Protein AF-A0A830E5M3-F1 (afdb_monomer_lite)

Foldseek 3Di:
DEPDDQDQAAQADPDQQVVDPPDDADRPDDFCRVLLNVVSRVCLSVVLCVVLNVDAPQYPLLVVLCVVLVQRNVKHWTQRQVVFWIDIDFGAQDPCCVVVVSDPPPDDPVSRVSSRVSRVSSSVSSRVSCNPPPDDDHRPPDDPPDDDDD

Structure (mmCIF, N/CA/C/O backbone):
data_AF-A0A830E5M3-F1
#
_entry.id   AF-A0A830E5M3-F1
#
loop_
_atom_site.group_PDB
_atom_site.id
_atom_site.type_symbol
_atom_site.label_atom_id
_atom_site.label_alt_id
_atom_site.label_comp_id
_atom_site.label_asym_id
_atom_site.label_entity_id
_atom_site.label_seq_id
_atom_site.pdbx_PDB_ins_code
_atom_site.Cartn_x
_atom_site.Cartn_y
_atom_site.Cartn_z
_atom_site.occupancy
_atom_site.B_iso_or_equiv
_atom_site.auth_seq_id
_atom_site.auth_comp_id
_atom_site.auth_asym_id
_atom_site.auth_atom_id
_atom_site.pdbx_PDB_model_num
ATOM 1 N N . MET A 1 1 ? 2.229 -11.078 13.453 1.00 87.94 1 MET A N 1
ATOM 2 C CA . MET A 1 1 ? 1.648 -11.919 12.400 1.00 87.94 1 MET A CA 1
ATOM 3 C C . MET A 1 1 ? 0.150 -11.739 12.360 1.00 87.94 1 MET A C 1
ATOM 5 O O . MET A 1 1 ? -0.527 -12.051 13.337 1.00 87.94 1 MET A O 1
ATOM 9 N N . LEU A 1 2 ? -0.308 -11.219 11.235 1.00 96.25 2 LEU A N 1
ATOM 10 C CA . LEU A 1 2 ? -1.684 -11.118 10.792 1.00 96.25 2 LEU A CA 1
ATOM 11 C C . LEU A 1 2 ? -1.991 -12.363 9.939 1.00 96.25 2 LEU A C 1
ATOM 13 O O . LEU A 1 2 ? -1.296 -12.606 8.957 1.00 96.25 2 LEU A O 1
ATOM 17 N N . ASP A 1 3 ? -2.969 -13.179 10.339 1.00 96.12 3 ASP A N 1
ATOM 18 C CA . ASP A 1 3 ? -3.305 -14.452 9.672 1.00 96.12 3 ASP A CA 1
ATOM 19 C C . ASP A 1 3 ? -4.539 -14.278 8.776 1.00 96.12 3 ASP A C 1
ATOM 21 O O . ASP A 1 3 ? -5.669 -14.597 9.147 1.00 96.12 3 ASP A O 1
ATOM 25 N N . VAL A 1 4 ? -4.321 -13.685 7.603 1.00 97.06 4 VAL A N 1
ATOM 26 C CA . VAL A 1 4 ? -5.370 -13.334 6.636 1.00 97.06 4 VAL A CA 1
ATOM 27 C C . VAL A 1 4 ? -4.961 -13.791 5.234 1.00 97.06 4 VAL A C 1
ATOM 29 O O . VAL A 1 4 ? -3.765 -13.899 4.955 1.00 97.06 4 VAL A O 1
ATOM 32 N N . PRO A 1 5 ? -5.916 -14.087 4.332 1.00 96.94 5 PRO A N 1
ATOM 33 C CA . PRO A 1 5 ? -5.573 -14.380 2.947 1.00 96.94 5 PRO A CA 1
ATOM 34 C C . PRO A 1 5 ? -4.902 -13.170 2.289 1.00 96.94 5 PRO A C 1
ATOM 36 O O . PRO A 1 5 ? -5.257 -12.027 2.579 1.00 96.94 5 PRO A O 1
ATOM 39 N N . VAL A 1 6 ? -3.979 -13.441 1.366 1.00 98.12 6 VAL A N 1
ATOM 40 C CA . VAL A 1 6 ? -3.373 -12.408 0.519 1.00 98.12 6 VAL A CA 1
ATOM 41 C C . VAL A 1 6 ? -4.483 -11.724 -0.297 1.00 98.12 6 VAL A C 1
ATOM 43 O O . VAL A 1 6 ? -5.219 -12.428 -0.998 1.00 98.12 6 VAL A O 1
ATOM 46 N N . PRO A 1 7 ? -4.652 -10.394 -0.191 1.00 97.75 7 PRO A N 1
ATOM 47 C CA . PRO A 1 7 ? -5.630 -9.652 -0.979 1.00 97.75 7 PRO A CA 1
ATOM 48 C C . PRO A 1 7 ? -5.152 -9.476 -2.426 1.00 97.75 7 PRO A C 1
ATOM 50 O O . PRO A 1 7 ? -3.962 -9.603 -2.711 1.00 97.75 7 PRO A O 1
ATOM 53 N N . ASP A 1 8 ? -6.070 -9.133 -3.329 1.00 97.94 8 ASP A N 1
ATOM 54 C CA . ASP A 1 8 ? -5.709 -8.751 -4.697 1.00 97.94 8 ASP A CA 1
ATOM 55 C C . ASP A 1 8 ? -4.839 -7.470 -4.695 1.00 97.94 8 ASP A C 1
ATOM 57 O O . ASP A 1 8 ? -5.047 -6.597 -3.842 1.00 97.94 8 ASP A O 1
ATOM 61 N N . PRO A 1 9 ? -3.869 -7.336 -5.621 1.00 98.12 9 PRO A N 1
ATOM 62 C CA . PRO A 1 9 ? -3.073 -6.117 -5.753 1.00 98.12 9 PRO A CA 1
ATOM 63 C C . PRO A 1 9 ? -3.916 -4.920 -6.231 1.00 98.12 9 PRO A C 1
ATOM 65 O O . PRO A 1 9 ? -4.953 -5.112 -6.876 1.00 98.12 9 PRO A O 1
ATOM 68 N N . PRO A 1 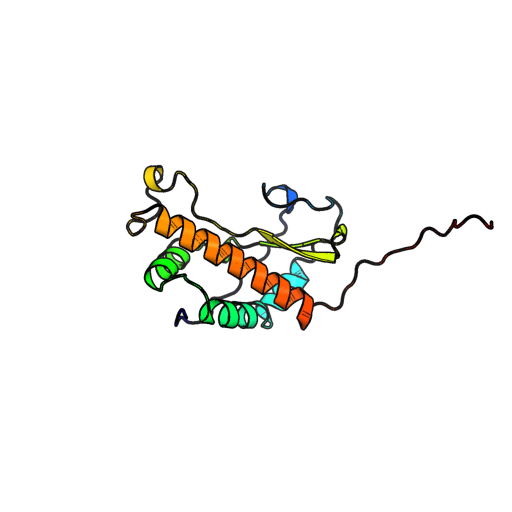10 ? -3.465 -3.675 -5.982 1.00 97.75 10 PRO A N 1
ATOM 69 C CA . PRO A 1 10 ? -4.090 -2.493 -6.566 1.00 97.75 10 PRO A CA 1
ATOM 70 C C . PRO A 1 10 ? -3.916 -2.465 -8.088 1.00 97.75 10 PRO A C 1
ATOM 72 O O . PRO A 1 10 ? -2.890 -2.888 -8.620 1.00 97.75 10 PRO A O 1
ATOM 75 N N . SER A 1 11 ? -4.889 -1.883 -8.787 1.00 96.06 11 SER A N 1
ATOM 76 C CA . SER A 1 11 ? -4.685 -1.430 -10.168 1.00 96.06 11 SER A CA 1
ATOM 77 C C . SER A 1 11 ? -3.971 -0.078 -10.173 1.00 96.06 11 SER A C 1
ATOM 79 O O . SER A 1 11 ? -4.235 0.763 -9.316 1.00 96.06 11 SER A O 1
ATOM 81 N N . LEU A 1 12 ? -3.121 0.167 -11.168 1.00 96.19 12 LEU A N 1
ATOM 82 C CA . LEU A 1 12 ? -2.285 1.359 -11.285 1.00 96.19 12 LEU A CA 1
ATOM 83 C C . LEU A 1 12 ? -2.810 2.285 -12.393 1.00 96.19 12 LEU A C 1
ATOM 85 O O . LEU A 1 12 ? -2.463 2.134 -13.572 1.00 96.19 12 LEU A O 1
ATOM 89 N N . PRO A 1 13 ? -3.662 3.273 -12.062 1.00 87.31 13 PRO A N 1
ATOM 90 C CA . PRO A 1 13 ? -4.196 4.186 -13.059 1.00 87.31 13 PRO A CA 1
ATOM 91 C C . PRO A 1 13 ? -3.102 5.104 -13.623 1.00 87.31 13 PRO A C 1
ATOM 93 O O . PRO A 1 13 ? -2.086 5.394 -12.994 1.00 87.31 13 PRO A O 1
ATOM 96 N N . THR A 1 14 ? -3.340 5.653 -14.817 1.00 85.31 14 THR A N 1
ATOM 97 C CA . THR A 1 14 ? -2.467 6.680 -15.410 1.00 85.31 14 THR A CA 1
ATOM 98 C C . THR A 1 14 ? -2.691 8.040 -14.734 1.00 85.31 14 THR A C 1
ATOM 100 O O . THR A 1 14 ? -3.277 8.954 -15.315 1.00 85.31 14 THR A O 1
ATOM 103 N N . VAL A 1 15 ? -2.263 8.157 -13.477 1.00 86.94 15 VAL A N 1
ATOM 104 C CA . VAL A 1 15 ? -2.245 9.397 -12.690 1.00 86.94 15 VAL A CA 1
ATOM 105 C C . VAL A 1 15 ? -0.802 9.892 -12.575 1.00 86.94 15 VAL A C 1
ATOM 107 O O . VAL A 1 15 ? 0.130 9.092 -12.484 1.00 86.94 15 VAL A O 1
ATOM 110 N N . ASP A 1 16 ? -0.617 11.212 -12.620 1.00 90.19 16 ASP A N 1
ATOM 111 C CA . ASP A 1 16 ? 0.677 11.855 -12.356 1.00 90.19 16 ASP A CA 1
ATOM 112 C C . ASP A 1 16 ? 0.971 11.788 -10.847 1.00 90.19 16 ASP A C 1
ATOM 114 O O . ASP A 1 16 ? 0.196 12.376 -10.081 1.00 90.19 16 ASP A O 1
ATOM 118 N N . PRO A 1 17 ? 2.058 11.119 -10.409 1.00 92.31 17 PRO A N 1
ATOM 119 C CA . PRO A 1 17 ? 2.404 11.019 -8.996 1.00 92.31 17 PRO A CA 1
ATOM 120 C C . PRO A 1 17 ? 2.553 12.378 -8.306 1.00 92.31 17 PRO A C 1
ATOM 122 O O . PRO A 1 17 ? 2.257 12.491 -7.125 1.00 92.31 17 PRO A O 1
ATOM 125 N N . ASN A 1 18 ? 2.920 13.444 -9.028 1.00 92.25 18 ASN A N 1
ATOM 126 C CA . ASN A 1 18 ? 3.065 14.789 -8.454 1.00 92.25 18 ASN A CA 1
ATOM 127 C C . ASN A 1 18 ? 1.736 15.420 -7.986 1.00 92.25 18 ASN A C 1
ATOM 129 O O . ASN A 1 18 ? 1.729 16.548 -7.490 1.00 92.25 18 ASN A O 1
ATOM 133 N N . GLN A 1 19 ? 0.599 14.742 -8.180 1.00 91.94 19 GLN A N 1
ATOM 134 C CA . GLN A 1 19 ? -0.678 15.119 -7.568 1.00 91.94 19 GLN A CA 1
ATOM 135 C C . GLN A 1 19 ? -0.768 14.728 -6.090 1.00 91.94 19 GLN A C 1
ATOM 137 O O . GLN A 1 19 ? -1.618 15.274 -5.385 1.00 91.94 19 GLN A O 1
ATOM 142 N N . TYR A 1 20 ? 0.072 13.800 -5.631 1.00 91.56 20 TYR A N 1
ATOM 143 C CA . TYR A 1 20 ? 0.146 13.412 -4.232 1.00 91.56 20 TYR A CA 1
ATOM 144 C C . TYR A 1 20 ? 1.132 14.307 -3.478 1.00 91.56 20 TYR A C 1
ATOM 146 O O . TYR A 1 20 ? 2.204 14.641 -3.981 1.00 91.56 20 TYR A O 1
ATOM 154 N N . ASP A 1 21 ? 0.776 14.692 -2.253 1.00 88.12 21 ASP A N 1
ATOM 155 C CA . ASP A 1 21 ? 1.602 15.584 -1.427 1.00 88.12 21 ASP A CA 1
ATOM 156 C C . ASP A 1 21 ? 2.926 14.930 -0.973 1.00 88.12 21 ASP A C 1
ATOM 158 O O . ASP A 1 21 ? 3.861 15.625 -0.570 1.00 88.12 21 ASP A O 1
ATOM 162 N N . ASP A 1 22 ? 3.004 13.600 -1.017 1.00 85.94 22 ASP A N 1
ATOM 163 C CA . ASP A 1 22 ? 4.131 12.767 -0.591 1.00 85.94 22 ASP A CA 1
ATOM 164 C C . ASP A 1 22 ? 5.010 12.265 -1.750 1.00 85.94 22 ASP A C 1
ATOM 166 O O . ASP A 1 22 ? 6.034 11.623 -1.502 1.00 85.94 22 ASP A O 1
ATOM 170 N N . ALA A 1 23 ? 4.679 12.604 -3.000 1.00 87.81 23 ALA A N 1
ATOM 171 C CA . ALA A 1 23 ? 5.436 12.203 -4.181 1.00 87.81 23 ALA A CA 1
ATOM 172 C C . ALA A 1 23 ? 5.982 13.411 -4.955 1.00 87.81 23 ALA A C 1
ATOM 174 O O . ALA A 1 23 ? 5.312 14.423 -5.163 1.00 87.81 23 ALA A O 1
ATOM 175 N N . GLN A 1 24 ? 7.233 13.300 -5.404 1.00 86.88 24 GLN A N 1
ATOM 176 C CA . GLN A 1 24 ? 7.873 14.318 -6.232 1.00 86.88 24 GLN A CA 1
ATOM 177 C C . GLN A 1 24 ? 8.822 13.657 -7.230 1.00 86.88 24 GLN A C 1
ATOM 179 O O . GLN A 1 24 ? 9.919 13.240 -6.866 1.00 86.88 24 GLN A O 1
ATOM 184 N N . VAL A 1 25 ? 8.382 13.575 -8.485 1.00 86.94 25 VAL A N 1
ATOM 185 C CA . VAL A 1 25 ? 9.067 12.882 -9.588 1.00 86.94 25 VAL A CA 1
ATOM 186 C C . VAL A 1 25 ? 9.158 13.777 -10.819 1.00 86.94 25 VAL A C 1
ATOM 188 O O . VAL A 1 25 ? 8.410 14.748 -10.960 1.00 86.94 25 VAL A O 1
ATOM 191 N N . ALA A 1 26 ? 10.072 13.468 -11.738 1.00 84.81 26 ALA A N 1
ATOM 192 C CA . ALA A 1 26 ? 10.171 14.212 -12.988 1.00 84.81 26 ALA A CA 1
ATOM 193 C C . ALA A 1 26 ? 8.861 14.095 -13.796 1.00 84.81 26 ALA A C 1
ATOM 195 O O . ALA A 1 26 ? 8.371 13.000 -14.053 1.00 84.81 26 ALA A O 1
ATOM 196 N N . ALA A 1 27 ? 8.288 15.234 -14.201 1.00 74.44 27 ALA A N 1
ATOM 197 C CA . ALA A 1 27 ? 6.963 15.294 -14.834 1.00 74.44 27 ALA A CA 1
ATOM 198 C C . ALA A 1 27 ? 6.880 14.582 -16.200 1.00 74.44 27 ALA A C 1
ATOM 200 O O . ALA A 1 27 ? 5.793 14.209 -16.630 1.00 74.44 27 ALA A O 1
ATOM 201 N N . ASP A 1 28 ? 8.021 14.400 -16.868 1.00 76.25 28 ASP A N 1
ATOM 202 C CA . ASP A 1 28 ? 8.124 13.745 -18.177 1.00 76.25 28 ASP A CA 1
ATOM 203 C C . ASP A 1 28 ? 8.663 12.300 -18.078 1.00 76.25 28 ASP A C 1
ATOM 205 O O . ASP A 1 28 ? 9.002 11.706 -19.103 1.00 76.25 28 ASP A O 1
ATOM 209 N N . ALA A 1 29 ? 8.776 11.740 -16.866 1.00 80.94 29 ALA A N 1
ATOM 210 C CA . ALA A 1 29 ? 9.282 10.385 -16.663 1.00 80.94 29 ALA A CA 1
ATOM 211 C C . ALA A 1 29 ? 8.283 9.319 -17.135 1.00 80.94 29 ALA A C 1
ATOM 213 O O . ALA A 1 29 ? 7.061 9.471 -17.052 1.00 80.94 29 ALA A O 1
ATOM 214 N N . ASP A 1 30 ? 8.822 8.198 -17.606 1.00 88.75 30 ASP A N 1
ATOM 215 C CA . ASP A 1 30 ? 8.040 6.989 -17.831 1.00 88.75 30 ASP A CA 1
ATOM 216 C C . ASP A 1 30 ? 7.828 6.276 -16.489 1.00 88.75 30 ASP A C 1
ATOM 218 O O . ASP A 1 30 ? 8.727 5.608 -15.985 1.00 88.75 30 ASP A O 1
ATOM 222 N N . PHE A 1 31 ? 6.635 6.425 -15.905 1.00 93.38 31 PHE A N 1
ATOM 223 C CA . PHE A 1 31 ? 6.286 5.847 -14.600 1.00 93.38 31 PHE A CA 1
ATOM 224 C C . PHE A 1 31 ? 6.085 4.326 -14.618 1.00 93.38 31 PHE A C 1
ATOM 226 O O . PHE A 1 31 ? 5.804 3.753 -13.565 1.00 93.38 31 PHE A O 1
ATOM 233 N N . LYS A 1 32 ? 6.177 3.673 -15.789 1.00 94.50 32 LYS A N 1
ATOM 234 C CA . LYS A 1 32 ? 6.127 2.208 -15.937 1.00 94.50 32 LYS A CA 1
ATOM 235 C C . LYS A 1 32 ? 4.904 1.511 -15.321 1.00 94.50 32 LYS A C 1
ATOM 237 O O . LYS A 1 32 ? 4.984 0.378 -14.853 1.00 94.50 32 LYS A O 1
ATOM 242 N N . ARG A 1 33 ? 3.750 2.187 -15.298 1.00 95.31 33 ARG A N 1
ATOM 243 C CA . ARG A 1 33 ? 2.545 1.719 -14.582 1.00 95.31 33 ARG A CA 1
ATOM 244 C C . ARG A 1 33 ? 2.078 0.333 -15.031 1.00 95.31 33 ARG A C 1
ATOM 246 O O . ARG A 1 33 ? 1.753 -0.496 -14.195 1.00 95.31 33 ARG A O 1
ATOM 253 N N . ALA A 1 34 ? 2.050 0.085 -16.340 1.00 95.50 34 ALA A N 1
ATOM 254 C CA . ALA A 1 34 ? 1.533 -1.169 -16.885 1.00 95.50 34 ALA A CA 1
ATOM 255 C C . ALA A 1 34 ? 2.449 -2.357 -16.553 1.00 95.50 34 ALA A C 1
ATOM 257 O O . ALA A 1 34 ? 1.977 -3.448 -16.250 1.00 95.50 34 ALA A O 1
ATOM 258 N N . GLU A 1 35 ? 3.760 -2.143 -16.600 1.00 96.88 35 GLU A N 1
ATOM 259 C CA . GLU A 1 35 ? 4.758 -3.137 -16.229 1.00 96.88 35 GLU A CA 1
ATOM 260 C C . GLU A 1 35 ? 4.744 -3.416 -14.722 1.00 96.88 35 GLU A C 1
ATOM 262 O O . GLU A 1 35 ? 4.749 -4.579 -14.326 1.00 96.88 35 GLU A O 1
ATOM 267 N N . LEU A 1 36 ? 4.654 -2.374 -13.888 1.00 98.06 36 LEU A N 1
ATOM 268 C CA . LEU A 1 36 ? 4.521 -2.526 -12.437 1.00 98.06 36 LEU A CA 1
ATOM 269 C C . LEU A 1 36 ? 3.242 -3.285 -12.064 1.00 98.06 36 LEU A C 1
ATOM 271 O O . LEU A 1 36 ? 3.311 -4.217 -11.270 1.00 98.06 36 LEU A O 1
ATOM 275 N N . GLU A 1 37 ? 2.101 -2.954 -12.674 1.00 98.12 37 GLU A N 1
ATOM 276 C CA . GLU A 1 37 ? 0.837 -3.674 -12.467 1.00 98.12 37 GLU A CA 1
ATOM 277 C C . GLU A 1 37 ? 0.986 -5.159 -12.828 1.00 98.12 37 GLU A C 1
ATOM 279 O O . GLU A 1 37 ? 0.623 -6.031 -12.040 1.00 98.12 37 GLU A O 1
ATOM 284 N N . ALA A 1 38 ? 1.628 -5.464 -13.960 1.00 98.19 38 ALA A N 1
ATOM 285 C CA . ALA A 1 38 ? 1.895 -6.843 -14.359 1.00 98.19 38 ALA A CA 1
ATOM 286 C C . ALA A 1 38 ? 2.803 -7.593 -13.365 1.00 98.19 38 ALA A C 1
ATOM 288 O O . ALA A 1 38 ? 2.604 -8.788 -13.146 1.00 98.19 38 ALA A O 1
ATOM 289 N N . PHE A 1 39 ? 3.790 -6.930 -12.752 1.00 98.56 39 PHE A N 1
ATOM 290 C CA . PHE A 1 39 ? 4.638 -7.543 -11.722 1.00 98.56 39 PHE A CA 1
ATOM 291 C C . PHE A 1 39 ? 3.896 -7.771 -10.402 1.00 98.56 39 PHE A C 1
ATOM 293 O O . PHE A 1 39 ? 4.059 -8.829 -9.789 1.00 98.56 39 PHE A O 1
ATOM 300 N N . LEU A 1 40 ? 3.041 -6.828 -9.995 1.00 98.69 40 LEU A N 1
ATOM 301 C CA . LEU A 1 40 ? 2.170 -6.988 -8.829 1.00 98.69 40 LEU A CA 1
ATOM 302 C C . LEU A 1 40 ? 1.258 -8.210 -8.995 1.00 98.69 40 LEU A C 1
ATOM 304 O O . LEU A 1 40 ? 1.204 -9.053 -8.100 1.00 98.69 40 LEU A O 1
ATOM 308 N N . GLU A 1 41 ? 0.622 -8.357 -10.162 1.00 98.31 41 GLU A N 1
ATOM 309 C CA . GLU A 1 41 ? -0.204 -9.522 -10.506 1.00 98.31 41 GLU A CA 1
ATOM 310 C C . GLU A 1 41 ? 0.599 -10.830 -10.613 1.00 98.31 41 GLU A C 1
ATOM 312 O O . GLU A 1 41 ? 0.069 -11.912 -10.348 1.00 98.31 41 GLU A O 1
ATOM 317 N N . ALA A 1 42 ? 1.873 -10.756 -11.009 1.00 97.94 42 ALA A N 1
ATOM 318 C CA . ALA A 1 42 ? 2.730 -11.927 -11.187 1.00 97.94 42 ALA A CA 1
ATOM 319 C C . ALA A 1 42 ? 3.233 -12.537 -9.869 1.00 97.94 42 ALA A C 1
ATOM 321 O O . ALA A 1 42 ? 3.636 -13.703 -9.874 1.00 97.94 42 ALA A O 1
ATOM 322 N N . GLY A 1 43 ? 3.204 -11.784 -8.767 1.00 98.31 43 GLY A N 1
ATOM 323 C CA . GLY A 1 43 ? 3.588 -12.290 -7.448 1.00 98.31 43 GLY A CA 1
ATOM 324 C C . GLY A 1 43 ? 4.205 -11.260 -6.509 1.00 98.31 43 GLY A C 1
ATOM 325 O O . GLY A 1 43 ? 4.167 -11.486 -5.305 1.00 98.31 43 GLY A O 1
ATOM 326 N N . ALA A 1 44 ? 4.688 -10.114 -7.009 1.00 98.69 44 ALA A N 1
ATOM 327 C CA . ALA A 1 44 ? 5.420 -9.148 -6.181 1.00 98.69 44 ALA A CA 1
ATOM 328 C C . ALA A 1 44 ? 4.587 -8.653 -4.990 1.00 98.69 44 ALA A C 1
ATOM 330 O O . ALA A 1 44 ? 5.084 -8.527 -3.873 1.00 98.69 44 ALA A O 1
ATOM 331 N N . TRP A 1 45 ? 3.289 -8.439 -5.218 1.00 98.81 45 TRP A N 1
ATOM 332 C CA . TRP A 1 45 ? 2.351 -8.081 -4.161 1.00 98.81 45 TRP A CA 1
ATOM 333 C C . TRP A 1 45 ? 2.197 -9.186 -3.115 1.00 98.81 45 TRP A C 1
ATOM 335 O O . TRP A 1 45 ? 2.207 -8.905 -1.921 1.00 98.81 45 TRP A O 1
ATOM 345 N N . ALA A 1 46 ? 2.063 -10.441 -3.552 1.00 98.75 46 ALA A N 1
ATOM 346 C CA . ALA A 1 46 ? 1.874 -11.570 -2.650 1.00 98.75 46 ALA A CA 1
ATOM 347 C C . ALA A 1 46 ? 3.116 -11.813 -1.785 1.00 98.75 46 ALA A C 1
ATOM 349 O O . ALA A 1 46 ? 2.986 -11.958 -0.572 1.00 98.75 46 ALA A O 1
ATOM 350 N N . ASP A 1 47 ? 4.303 -11.779 -2.392 1.00 98.62 47 ASP A N 1
ATOM 351 C CA . ASP A 1 47 ? 5.576 -11.971 -1.697 1.00 98.62 47 ASP A CA 1
ATOM 352 C C . ASP A 1 47 ? 5.786 -10.891 -0.618 1.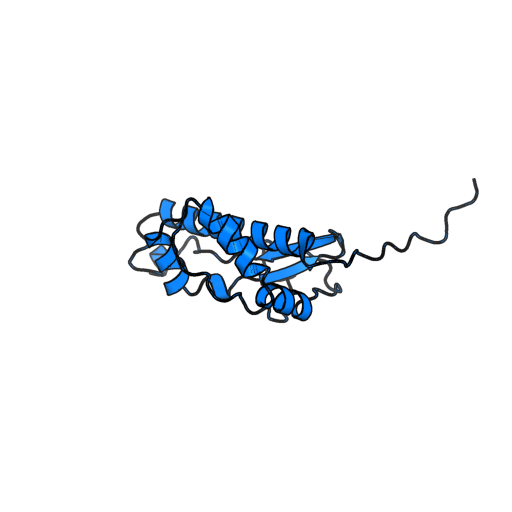00 98.62 47 ASP A C 1
ATOM 354 O O . ASP A 1 47 ? 6.079 -11.204 0.541 1.00 98.62 47 ASP A O 1
ATOM 358 N N . ALA A 1 48 ? 5.562 -9.620 -0.972 1.00 98.69 48 ALA A N 1
ATOM 359 C CA . ALA A 1 48 ? 5.664 -8.502 -0.038 1.00 98.69 48 ALA A CA 1
ATOM 360 C C . ALA A 1 48 ? 4.595 -8.565 1.062 1.00 98.69 48 ALA A C 1
ATOM 362 O O . ALA A 1 48 ? 4.903 -8.389 2.240 1.00 98.69 48 ALA A O 1
ATOM 363 N N . PHE A 1 49 ? 3.342 -8.860 0.701 1.00 98.81 49 PHE A N 1
ATOM 364 C CA . PHE A 1 49 ? 2.246 -8.945 1.659 1.00 98.81 49 PHE A CA 1
ATOM 365 C C . PHE A 1 49 ? 2.468 -10.053 2.689 1.00 98.81 49 PHE A C 1
ATOM 367 O O . PHE A 1 49 ? 2.234 -9.832 3.874 1.00 98.81 49 PHE A O 1
ATOM 374 N N . GLU A 1 50 ? 2.926 -11.236 2.274 1.00 98.38 50 GLU A N 1
ATOM 375 C CA . GLU A 1 50 ? 3.199 -12.344 3.195 1.00 98.38 50 GLU A CA 1
ATOM 376 C C . GLU A 1 50 ? 4.327 -12.003 4.180 1.00 98.38 50 GLU A C 1
ATOM 378 O O . GLU A 1 50 ? 4.216 -12.297 5.377 1.00 98.38 50 GLU A O 1
ATOM 383 N N . ALA A 1 51 ? 5.390 -11.348 3.699 1.00 98.19 51 ALA A N 1
ATOM 384 C CA . ALA A 1 51 ? 6.485 -10.875 4.540 1.00 98.19 51 ALA A CA 1
ATOM 385 C C . ALA A 1 51 ? 6.004 -9.818 5.547 1.00 98.19 51 ALA A C 1
ATOM 387 O O . ALA A 1 51 ? 6.197 -9.978 6.757 1.00 98.19 51 ALA A O 1
ATOM 388 N N . TRP A 1 52 ? 5.296 -8.797 5.064 1.00 98.62 52 TRP A N 1
ATOM 389 C CA . TRP A 1 52 ? 4.703 -7.748 5.889 1.00 98.62 52 TRP A CA 1
ATOM 390 C C . TRP A 1 52 ? 3.741 -8.324 6.935 1.00 98.62 52 TRP A C 1
ATOM 392 O O . TRP A 1 52 ? 3.851 -8.043 8.131 1.00 98.62 52 TRP A O 1
ATOM 402 N N . ALA A 1 53 ? 2.820 -9.197 6.518 1.00 98.50 53 ALA A N 1
ATOM 403 C CA . ALA A 1 53 ? 1.811 -9.791 7.386 1.00 98.50 53 ALA A CA 1
ATOM 404 C C . ALA A 1 53 ? 2.444 -10.614 8.515 1.00 98.50 53 ALA A C 1
ATOM 406 O O . ALA A 1 53 ? 1.885 -10.679 9.612 1.00 98.50 53 ALA A O 1
ATOM 407 N N . ALA A 1 54 ? 3.626 -11.205 8.313 1.00 98.12 54 ALA A N 1
ATOM 408 C CA . ALA A 1 54 ? 4.334 -11.938 9.358 1.00 98.12 54 ALA A CA 1
ATOM 409 C C . ALA A 1 54 ? 4.739 -11.041 10.544 1.00 98.12 54 ALA A C 1
ATOM 411 O O . ALA A 1 54 ? 4.625 -11.461 11.707 1.00 98.12 54 ALA A O 1
ATOM 412 N N . GLU A 1 55 ? 5.135 -9.798 10.275 1.00 97.12 55 GLU A N 1
ATOM 413 C CA . GLU A 1 55 ? 5.768 -8.911 11.259 1.00 97.12 55 GLU A CA 1
ATOM 414 C C . GLU A 1 55 ? 4.913 -7.704 11.659 1.00 97.12 55 GLU A C 1
ATOM 416 O O . GLU A 1 55 ? 5.124 -7.147 12.740 1.00 97.12 55 GLU A O 1
ATOM 421 N N . THR A 1 56 ? 3.902 -7.362 10.858 1.00 97.75 56 THR A N 1
ATOM 422 C CA . THR A 1 56 ? 3.082 -6.166 11.048 1.00 97.75 56 THR A CA 1
ATOM 423 C C . THR A 1 56 ? 2.450 -6.091 12.445 1.00 97.75 56 THR A C 1
ATOM 425 O O . THR A 1 56 ? 1.959 -7.102 12.979 1.00 97.75 56 THR A O 1
ATOM 428 N N . PRO A 1 57 ? 2.422 -4.893 13.060 1.00 94.38 57 PRO A N 1
ATOM 429 C CA . PRO A 1 57 ? 1.662 -4.645 14.277 1.00 94.38 57 PRO A CA 1
ATOM 430 C C . PRO A 1 57 ? 0.156 -4.481 14.012 1.00 94.38 57 PRO A C 1
ATOM 432 O O . PRO A 1 57 ? -0.607 -4.383 14.977 1.00 94.38 57 PRO A O 1
ATOM 435 N N . VAL A 1 58 ? -0.278 -4.437 12.743 1.00 97.94 58 VAL A N 1
ATOM 436 C CA . VAL A 1 58 ? -1.696 -4.348 12.378 1.00 97.94 58 VAL A CA 1
ATOM 437 C C . VAL A 1 58 ? -2.428 -5.599 12.854 1.00 97.94 58 VAL A C 1
ATOM 439 O O . VAL A 1 58 ? -2.066 -6.734 12.552 1.00 97.94 58 VAL A O 1
ATOM 442 N N . THR A 1 59 ? -3.473 -5.380 13.642 1.00 97.69 59 THR A N 1
ATOM 443 C CA . THR A 1 59 ? -4.334 -6.447 14.164 1.00 97.69 59 THR A CA 1
ATOM 444 C C . THR A 1 59 ? -5.410 -6.839 13.153 1.00 97.69 59 THR A C 1
ATOM 446 O O . THR A 1 59 ? -5.789 -6.026 12.318 1.00 97.69 59 THR A O 1
ATOM 449 N N . GLU A 1 60 ? -5.989 -8.035 13.285 1.00 97.75 60 GLU A N 1
ATOM 450 C CA . GLU A 1 60 ? -7.124 -8.476 12.451 1.00 97.75 60 GLU A CA 1
ATOM 451 C C . GLU A 1 60 ? -8.292 -7.479 12.475 1.00 97.75 60 GLU A C 1
ATOM 453 O O . GLU A 1 60 ? -8.829 -7.136 11.434 1.00 97.75 60 GLU A O 1
ATOM 458 N N . ALA A 1 61 ? -8.639 -6.924 13.642 1.00 97.44 61 ALA A N 1
ATOM 459 C CA . ALA A 1 61 ? -9.717 -5.934 13.740 1.00 97.44 61 ALA A CA 1
ATOM 460 C C . ALA A 1 61 ? -9.405 -4.630 12.983 1.00 97.44 61 ALA A C 1
ATOM 462 O O . ALA A 1 61 ? -10.296 -4.017 12.407 1.00 97.44 61 ALA A O 1
ATOM 463 N N . GLN A 1 62 ? -8.141 -4.201 12.979 1.00 98.50 62 GLN A N 1
ATOM 464 C CA . GLN A 1 62 ? -7.703 -3.054 12.181 1.00 98.50 62 GLN A CA 1
ATOM 465 C C . GLN A 1 62 ? -7.666 -3.392 10.690 1.00 98.50 62 GLN A C 1
ATOM 467 O O . GLN A 1 62 ? -7.976 -2.537 9.868 1.00 98.50 62 GLN A O 1
ATOM 472 N N . TRP A 1 63 ? -7.309 -4.628 10.348 1.00 98.44 63 TRP A N 1
ATOM 473 C CA . TRP A 1 63 ? -7.303 -5.114 8.976 1.00 98.44 63 TRP A CA 1
ATOM 474 C C . TRP A 1 63 ? -8.707 -5.163 8.368 1.00 98.44 63 TRP A C 1
ATOM 476 O O . TRP A 1 63 ? -8.887 -4.731 7.236 1.00 98.44 63 TRP A O 1
ATOM 486 N N . GLU A 1 64 ? -9.724 -5.575 9.126 1.00 98.31 64 GLU A N 1
ATOM 487 C CA . GLU A 1 64 ? -11.117 -5.503 8.658 1.00 98.31 64 GLU A CA 1
ATOM 488 C C . GLU A 1 64 ? -11.515 -4.066 8.282 1.00 98.31 64 GLU A C 1
ATOM 490 O O . GLU A 1 64 ? -12.132 -3.854 7.246 1.00 98.31 64 GLU A O 1
ATOM 495 N N . ILE A 1 65 ? -11.066 -3.056 9.039 1.00 98.50 65 ILE A N 1
ATOM 496 C CA . ILE A 1 65 ? -11.301 -1.641 8.695 1.00 98.50 65 ILE A CA 1
ATOM 497 C C . ILE A 1 65 ? -10.612 -1.266 7.374 1.00 98.50 65 ILE A C 1
ATOM 499 O O . ILE A 1 65 ? -11.172 -0.508 6.584 1.00 98.50 65 ILE A O 1
ATOM 503 N N . VAL A 1 66 ? -9.401 -1.777 7.126 1.00 98.56 66 VAL A N 1
ATOM 504 C CA . VAL A 1 66 ? -8.677 -1.564 5.860 1.00 98.56 66 VAL A CA 1
ATOM 505 C C . VAL A 1 66 ? -9.483 -2.112 4.682 1.00 98.56 66 VAL A C 1
ATOM 507 O O . VAL A 1 66 ? -9.591 -1.433 3.660 1.00 98.56 66 VAL A O 1
ATOM 510 N N . LEU A 1 67 ? -10.068 -3.303 4.839 1.00 98.12 67 LEU A N 1
ATOM 511 C CA . LEU A 1 67 ? -10.898 -3.943 3.818 1.00 98.12 67 LEU A CA 1
ATOM 512 C C . LEU A 1 67 ? -12.24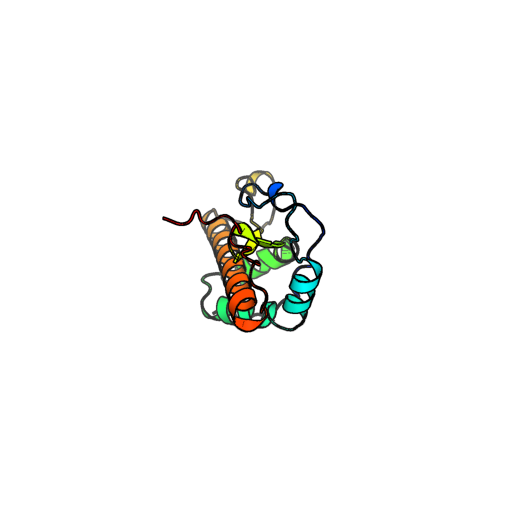2 -3.226 3.631 1.00 98.12 67 LEU A C 1
ATOM 514 O O . LEU A 1 67 ? -12.628 -2.948 2.499 1.00 98.12 67 LEU A O 1
ATOM 518 N N . ASP A 1 68 ? -12.933 -2.878 4.718 1.00 98.19 68 ASP A N 1
ATOM 519 C CA . ASP A 1 68 ? -14.240 -2.209 4.679 1.00 98.19 68 ASP A CA 1
ATOM 520 C C . ASP A 1 68 ? -14.165 -0.808 4.053 1.00 98.19 68 ASP A C 1
ATOM 522 O O . ASP A 1 68 ? -15.117 -0.349 3.414 1.00 98.19 68 ASP A O 1
ATOM 526 N N . LEU A 1 69 ? -13.027 -0.129 4.214 1.00 98.19 69 LEU A N 1
ATOM 527 C CA . LEU A 1 69 ? -12.743 1.163 3.588 1.00 98.19 69 LEU A CA 1
ATOM 528 C C . LEU A 1 69 ? -12.111 1.046 2.192 1.00 98.19 69 LEU A C 1
ATOM 530 O O . LEU A 1 69 ? -11.816 2.081 1.595 1.00 98.19 69 LEU A O 1
ATOM 534 N N . ASP A 1 70 ? -11.905 -0.173 1.684 1.00 97.81 70 ASP A N 1
ATOM 535 C CA . ASP A 1 70 ? -11.279 -0.465 0.387 1.00 97.81 70 ASP A CA 1
ATOM 536 C C . ASP A 1 70 ? -9.923 0.240 0.196 1.00 97.81 70 ASP A C 1
ATOM 538 O O . ASP A 1 70 ? -9.564 0.673 -0.900 1.00 97.81 70 ASP A O 1
ATOM 542 N N . LEU A 1 71 ? -9.152 0.395 1.283 1.00 98.44 71 LEU A N 1
ATOM 543 C CA . LEU A 1 71 ? -7.930 1.204 1.256 1.00 98.44 71 LEU A CA 1
ATOM 544 C C . LEU A 1 71 ? -6.890 0.619 0.306 1.00 98.44 71 LEU A C 1
ATOM 546 O O . LEU A 1 71 ? -6.190 1.379 -0.347 1.00 98.44 71 LEU A O 1
ATOM 550 N N . LEU A 1 72 ? -6.804 -0.708 0.185 1.00 98.19 72 LEU A N 1
ATOM 551 C CA . LEU A 1 72 ? -5.789 -1.354 -0.650 1.00 98.19 72 LEU A CA 1
ATOM 552 C C . LEU A 1 72 ? -5.886 -0.941 -2.121 1.00 98.19 72 LEU A C 1
ATOM 554 O O . LEU A 1 72 ? -4.854 -0.752 -2.755 1.00 98.19 72 LEU A O 1
ATOM 558 N N . SER A 1 73 ? -7.099 -0.728 -2.639 1.00 96.88 73 SER A N 1
ATOM 559 C CA . SER A 1 73 ? -7.318 -0.287 -4.024 1.00 96.88 73 SER A CA 1
ATOM 560 C C . SER A 1 73 ? -6.762 1.113 -4.320 1.00 96.88 73 SER A C 1
ATOM 562 O O . SER A 1 73 ? -6.617 1.488 -5.482 1.00 96.88 73 SER A O 1
ATOM 564 N N . HIS A 1 74 ? -6.463 1.889 -3.274 1.00 96.75 74 HIS A N 1
ATOM 565 C CA . HIS A 1 74 ? -5.964 3.257 -3.357 1.00 96.75 74 HIS A CA 1
ATOM 566 C C . HIS A 1 74 ? -4.439 3.365 -3.253 1.00 96.75 74 HIS A C 1
ATOM 568 O O . HIS A 1 74 ? -3.918 4.479 -3.332 1.00 96.75 74 HIS A O 1
ATOM 574 N N . PHE A 1 75 ? -3.725 2.249 -3.081 1.00 98.00 75 PHE A N 1
ATOM 575 C CA . PHE A 1 75 ? -2.280 2.250 -3.281 1.00 98.00 75 PHE A CA 1
ATOM 576 C C . PHE A 1 75 ? -1.932 2.643 -4.708 1.00 98.00 75 PHE A C 1
ATOM 578 O O . PHE A 1 75 ? -2.613 2.270 -5.662 1.00 98.00 75 PHE A O 1
ATOM 585 N N . ASP A 1 76 ? -0.816 3.346 -4.837 1.00 97.75 76 ASP A N 1
ATOM 586 C CA . ASP A 1 76 ? -0.253 3.676 -6.130 1.00 97.75 76 ASP A CA 1
ATOM 587 C C . ASP A 1 76 ? 1.254 3.414 -6.135 1.00 97.75 76 ASP A C 1
ATOM 589 O O . ASP A 1 76 ? 1.926 3.670 -5.138 1.00 97.75 76 ASP A O 1
ATOM 593 N N . PHE A 1 77 ? 1.778 2.917 -7.256 1.00 97.75 77 PHE A N 1
ATOM 594 C CA . PHE A 1 77 ? 3.191 2.563 -7.433 1.00 97.75 77 PHE A CA 1
ATOM 595 C C . PHE A 1 77 ? 3.708 3.059 -8.781 1.00 97.75 77 PHE A C 1
ATOM 597 O O . PHE A 1 77 ? 3.073 2.851 -9.819 1.00 97.75 77 PHE A O 1
ATOM 604 N N . PHE A 1 78 ? 4.865 3.712 -8.786 1.00 96.31 78 PHE A N 1
ATOM 605 C CA . PHE A 1 78 ? 5.440 4.327 -9.981 1.00 96.31 78 PHE A CA 1
ATOM 606 C C . PHE A 1 78 ? 6.954 4.194 -10.004 1.00 96.31 78 PHE A C 1
ATOM 608 O O . PHE A 1 78 ? 7.619 4.220 -8.973 1.00 96.31 78 PHE A O 1
ATOM 615 N N . TRP A 1 79 ? 7.511 4.103 -11.205 1.00 95.38 79 TRP A N 1
ATOM 616 C CA . TRP A 1 79 ? 8.947 4.212 -11.397 1.00 95.38 79 TRP A CA 1
ATOM 617 C C . TRP A 1 79 ? 9.399 5.672 -11.272 1.00 95.38 79 TRP A C 1
ATOM 619 O O . TRP A 1 79 ? 8.835 6.562 -11.908 1.00 95.38 79 TRP A O 1
ATOM 629 N N . ASP A 1 80 ? 10.416 5.904 -10.447 1.00 92.88 80 ASP A N 1
ATOM 630 C CA . ASP A 1 80 ? 11.135 7.169 -10.313 1.00 92.88 80 ASP A CA 1
ATOM 631 C C . ASP A 1 80 ? 12.525 6.980 -10.932 1.00 92.88 80 ASP A C 1
ATOM 633 O O . ASP A 1 80 ? 13.436 6.439 -10.301 1.00 92.88 80 ASP A O 1
ATOM 637 N N . ASP A 1 81 ? 12.670 7.391 -12.194 1.00 89.69 81 ASP A N 1
ATOM 638 C CA . ASP A 1 81 ? 13.905 7.236 -12.968 1.00 89.69 81 ASP A CA 1
ATOM 639 C C . ASP A 1 81 ? 15.058 8.073 -12.402 1.00 89.69 81 ASP A C 1
ATOM 641 O O . ASP A 1 81 ? 16.216 7.652 -12.412 1.00 89.69 81 ASP A O 1
ATOM 645 N N . PHE A 1 82 ? 14.756 9.239 -11.841 1.00 86.88 82 PHE A N 1
ATOM 646 C CA . PHE A 1 82 ? 15.748 10.100 -11.224 1.00 86.88 82 PHE A CA 1
ATOM 647 C C . PHE A 1 82 ? 16.341 9.471 -9.959 1.00 86.88 82 PHE A C 1
ATOM 649 O O . PHE A 1 82 ? 17.543 9.600 -9.713 1.00 86.88 82 PHE A O 1
ATOM 656 N N . ALA A 1 83 ? 15.513 8.796 -9.158 1.00 89.31 83 ALA A N 1
ATOM 657 C CA . ALA A 1 83 ? 15.948 8.120 -7.938 1.00 89.31 83 ALA A CA 1
ATOM 658 C C . ALA A 1 83 ? 16.279 6.626 -8.125 1.00 89.31 83 ALA A C 1
ATOM 660 O O . ALA A 1 83 ? 16.655 5.982 -7.146 1.00 89.31 83 ALA A O 1
ATOM 661 N N . ASP A 1 84 ? 16.150 6.095 -9.346 1.00 91.44 84 ASP A N 1
ATOM 662 C CA . ASP A 1 84 ? 16.342 4.681 -9.712 1.00 91.44 84 ASP A CA 1
ATOM 663 C C . ASP A 1 84 ? 15.618 3.703 -8.764 1.00 91.44 84 ASP A C 1
ATOM 665 O O . ASP A 1 84 ? 16.172 2.707 -8.290 1.00 91.44 84 ASP A O 1
ATOM 669 N N . ARG A 1 85 ? 14.356 4.001 -8.445 1.00 93.69 85 ARG A N 1
ATOM 670 C CA . ARG A 1 85 ? 13.564 3.225 -7.480 1.00 93.69 85 ARG A CA 1
ATOM 671 C C . ARG A 1 85 ? 12.092 3.173 -7.857 1.00 93.69 85 ARG A C 1
ATOM 673 O O . ARG A 1 85 ? 11.597 3.996 -8.624 1.00 93.69 85 ARG A O 1
ATOM 680 N N . VAL A 1 86 ? 11.373 2.255 -7.224 1.00 96.69 86 VAL A N 1
ATOM 681 C CA . VAL A 1 86 ? 9.910 2.298 -7.194 1.00 96.69 86 VAL A CA 1
ATOM 682 C C . VAL A 1 86 ? 9.479 3.246 -6.073 1.00 96.69 86 VAL A C 1
ATOM 684 O O . VAL A 1 86 ? 9.865 3.077 -4.916 1.00 96.69 86 VAL A O 1
ATOM 687 N N . GLY A 1 87 ? 8.720 4.280 -6.419 1.00 95.81 87 GLY A N 1
ATOM 688 C CA . GLY A 1 87 ? 7.994 5.119 -5.473 1.00 95.81 87 GLY A CA 1
ATOM 689 C C . GLY A 1 87 ? 6.580 4.588 -5.245 1.00 95.81 87 GLY A C 1
ATOM 690 O O . GLY A 1 87 ? 6.034 3.872 -6.086 1.00 95.81 87 GLY A O 1
ATOM 691 N N . TYR A 1 88 ? 5.985 4.962 -4.115 1.00 97.31 88 TYR A N 1
ATOM 692 C CA . TYR A 1 88 ? 4.603 4.624 -3.793 1.00 97.31 88 TYR A CA 1
ATOM 693 C C . TYR A 1 88 ? 3.860 5.806 -3.175 1.00 97.31 88 TYR A C 1
ATOM 695 O O . TYR A 1 88 ? 4.470 6.685 -2.566 1.00 97.31 88 TYR A O 1
ATOM 703 N N . HIS A 1 89 ? 2.538 5.786 -3.313 1.00 97.38 89 HIS A N 1
ATOM 704 C CA . HIS A 1 89 ? 1.613 6.548 -2.486 1.00 97.38 89 HIS A CA 1
ATOM 705 C C . HIS A 1 89 ? 0.805 5.557 -1.649 1.00 97.38 89 HIS A C 1
ATOM 707 O O . HIS A 1 89 ? 0.104 4.697 -2.192 1.00 97.38 89 HIS A O 1
ATOM 713 N N . ALA A 1 90 ? 0.933 5.657 -0.326 1.00 97.31 90 ALA A N 1
ATOM 714 C CA . ALA A 1 90 ? 0.178 4.813 0.587 1.00 97.31 90 ALA A CA 1
ATOM 715 C C . ALA A 1 90 ? -1.174 5.463 0.921 1.00 97.31 90 ALA A C 1
ATOM 717 O O . ALA A 1 90 ? -1.221 6.636 1.305 1.00 97.31 90 ALA A O 1
ATOM 718 N N . PRO A 1 91 ? -2.275 4.703 0.854 1.00 96.88 91 PRO A N 1
ATOM 719 C CA . PRO A 1 91 ? -3.569 5.167 1.305 1.00 96.88 91 PRO A CA 1
ATOM 720 C C . PRO A 1 91 ? -3.563 5.306 2.828 1.00 96.88 91 PRO A C 1
ATOM 722 O O . PRO A 1 91 ? -2.825 4.629 3.548 1.00 96.88 91 PRO A O 1
ATOM 725 N N . GLY A 1 92 ? -4.426 6.174 3.344 1.00 95.81 92 GLY A N 1
ATOM 726 C CA . GLY A 1 92 ? -4.510 6.407 4.776 1.00 95.81 92 GLY A CA 1
ATOM 727 C C . GLY A 1 92 ? -5.861 6.942 5.207 1.00 95.81 92 GLY A C 1
ATOM 728 O O . GLY A 1 92 ? -6.605 7.560 4.445 1.00 95.81 92 GLY A O 1
ATOM 729 N N . ILE A 1 93 ? -6.165 6.721 6.478 1.00 98.06 93 ILE A N 1
ATOM 730 C CA . ILE A 1 93 ? -7.319 7.306 7.143 1.00 98.06 93 ILE A CA 1
ATOM 731 C C . ILE A 1 93 ? -6.970 8.765 7.492 1.00 98.06 93 ILE A C 1
ATOM 733 O O . ILE A 1 93 ? -5.965 9.002 8.175 1.00 98.06 93 ILE A O 1
ATOM 737 N N . PRO A 1 94 ? -7.771 9.750 7.045 1.00 96.50 94 PRO A N 1
ATOM 738 C CA . PRO A 1 94 ? -7.482 11.168 7.234 1.00 96.50 94 PRO A CA 1
ATOM 739 C C . PRO A 1 94 ? -7.700 11.617 8.683 1.00 96.50 94 PRO A C 1
ATOM 741 O O . PRO A 1 94 ? -8.434 10.999 9.451 1.00 96.50 94 PRO A O 1
ATOM 744 N N . GLU A 1 95 ? -7.101 12.747 9.059 1.00 95.62 95 GLU A N 1
ATOM 745 C CA . GLU A 1 95 ? -7.168 13.279 10.426 1.00 95.62 95 GLU A CA 1
ATOM 746 C C . GLU A 1 95 ? -8.593 13.654 10.884 1.00 95.62 95 GLU A C 1
ATOM 748 O O . GLU A 1 95 ? -8.923 13.579 12.068 1.00 95.62 95 GLU A O 1
ATOM 753 N N . ASP A 1 96 ? -9.473 14.012 9.954 1.00 96.12 96 ASP A N 1
ATOM 754 C CA . ASP A 1 96 ? -10.865 14.385 10.217 1.00 96.12 96 ASP A CA 1
ATOM 755 C C . ASP A 1 96 ? -11.833 13.184 10.213 1.00 96.12 96 ASP A C 1
ATOM 757 O O . ASP A 1 96 ? -13.053 13.358 10.170 1.00 96.12 96 ASP A O 1
ATOM 761 N N . TRP A 1 97 ? -11.317 11.952 10.314 1.00 97.12 97 TRP A N 1
ATOM 762 C CA . TRP A 1 97 ? -12.100 10.712 10.238 1.00 97.12 97 TRP A CA 1
ATOM 763 C C . TRP A 1 97 ? -13.309 10.660 11.184 1.00 97.12 97 TRP A C 1
ATOM 765 O O . TRP A 1 97 ? -14.349 10.115 10.815 1.00 97.12 97 TRP A O 1
ATOM 775 N N . LYS A 1 98 ? -13.201 11.251 12.386 1.00 94.44 98 LYS A N 1
ATOM 776 C CA . LYS A 1 98 ? -14.307 11.330 13.362 1.00 94.44 98 LYS A CA 1
ATOM 777 C C . LYS A 1 98 ? -15.423 12.251 12.901 1.00 94.44 98 LYS A C 1
ATOM 779 O O . LYS A 1 98 ? -16.590 11.962 13.134 1.00 94.44 98 LYS A O 1
ATOM 784 N N . GLU A 1 99 ? -15.066 13.380 12.300 1.00 96.75 99 GLU A N 1
ATOM 785 C CA . GLU A 1 99 ? -16.038 14.351 11.790 1.00 96.75 99 GLU A CA 1
ATOM 786 C C . GLU A 1 99 ? -16.759 13.797 10.558 1.00 96.75 99 GLU A C 1
ATOM 788 O O . GLU A 1 99 ? -17.930 14.099 10.331 1.00 96.75 99 GLU A O 1
ATOM 793 N N . ARG A 1 100 ? -16.058 12.948 9.801 1.00 96.06 100 ARG A N 1
ATOM 794 C CA . ARG A 1 100 ? -16.555 12.266 8.606 1.00 96.06 100 ARG A CA 1
ATOM 795 C C . ARG A 1 100 ? -17.296 10.958 8.884 1.00 96.06 100 ARG A C 1
ATOM 797 O O . ARG A 1 100 ? -17.874 10.424 7.944 1.00 96.06 100 ARG A O 1
ATOM 804 N N . ASP A 1 101 ? -17.279 10.469 10.127 1.00 95.12 101 ASP A N 1
ATOM 805 C CA . ASP A 1 101 ? -17.885 9.194 10.544 1.00 95.12 101 ASP A CA 1
ATOM 806 C C . ASP A 1 101 ? -17.480 8.030 9.617 1.00 95.12 101 ASP A C 1
ATOM 808 O O . ASP A 1 101 ? -18.322 7.284 9.122 1.00 95.12 101 ASP A O 1
ATOM 812 N N . LEU A 1 102 ? -16.176 7.934 9.305 1.00 96.31 102 LEU A N 1
ATOM 813 C CA . LEU A 1 102 ? -15.681 7.048 8.240 1.00 96.31 102 LEU A CA 1
ATOM 814 C C . LEU A 1 102 ? -15.939 5.566 8.507 1.00 96.31 102 LEU A C 1
ATOM 816 O O . LEU A 1 102 ? -16.228 4.827 7.572 1.00 96.31 102 LEU A O 1
ATOM 820 N N . HIS A 1 103 ? -15.809 5.131 9.759 1.00 97.56 103 HIS A N 1
ATOM 821 C CA . HIS A 1 103 ? -16.007 3.738 10.130 1.00 97.56 103 HIS A CA 1
ATOM 822 C C . HIS A 1 103 ? -16.426 3.625 11.604 1.00 97.56 103 HIS A C 1
ATOM 824 O O . HIS A 1 103 ? -15.777 4.244 12.453 1.00 97.56 103 HIS A O 1
ATOM 830 N N . PRO A 1 104 ? -17.460 2.830 11.945 1.00 96.50 104 PRO A N 1
ATOM 831 C CA . PRO A 1 104 ? -17.959 2.716 13.319 1.00 96.50 104 PRO A CA 1
ATOM 832 C C . PRO A 1 104 ? -16.940 2.113 14.298 1.00 96.50 104 PRO A C 1
ATOM 834 O O . PRO A 1 104 ? -16.974 2.440 15.485 1.00 96.50 104 PRO A O 1
ATOM 837 N N . ASP A 1 105 ? -16.032 1.266 13.806 1.00 96.75 105 ASP A N 1
ATOM 838 C CA . ASP A 1 105 ? -15.011 0.605 14.633 1.00 96.75 105 ASP A CA 1
ATOM 839 C C . ASP A 1 105 ? -13.718 1.418 14.786 1.00 96.75 105 ASP A C 1
ATOM 841 O O . ASP A 1 105 ? -12.841 1.043 15.561 1.00 96.75 105 ASP A O 1
ATOM 845 N N . LEU A 1 106 ? -13.598 2.571 14.118 1.00 96.81 106 LEU A N 1
ATOM 846 C CA . LEU A 1 106 ? -12.537 3.518 14.447 1.00 96.81 106 LEU A CA 1
ATOM 847 C C . LEU A 1 106 ? -12.920 4.245 15.736 1.00 96.81 106 LEU A C 1
ATOM 849 O O . LEU A 1 106 ? -13.854 5.044 15.774 1.00 96.81 106 LEU A O 1
ATOM 853 N N . THR A 1 107 ? -12.194 3.993 16.825 1.00 95.06 10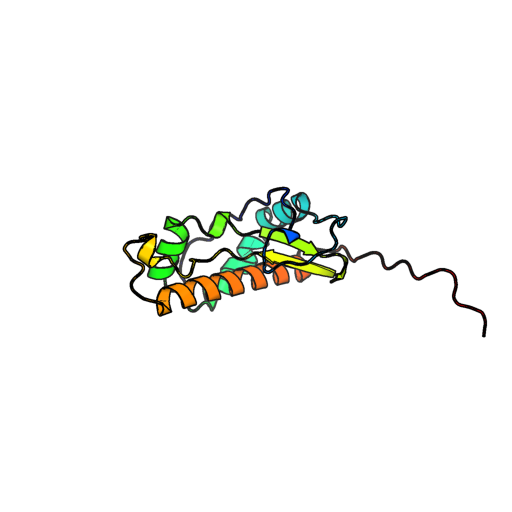7 THR A N 1
ATOM 854 C CA . THR A 1 107 ? -12.531 4.575 18.137 1.00 95.06 107 THR A CA 1
ATOM 855 C C . THR A 1 107 ? -11.445 5.508 18.668 1.00 95.06 107 THR A C 1
ATOM 857 O O . THR A 1 107 ? -11.710 6.427 19.459 1.00 95.06 107 THR A O 1
ATOM 860 N N . SER A 1 108 ? -10.218 5.353 18.177 1.00 96.62 108 SER A N 1
ATOM 861 C CA . SER A 1 108 ? -9.036 6.021 18.699 1.00 96.62 108 SER A CA 1
ATOM 862 C C . SER A 1 108 ? -8.058 6.464 17.610 1.00 96.62 108 SER A C 1
ATOM 864 O O . SER A 1 108 ? -7.971 5.902 16.524 1.00 96.62 108 SER A O 1
ATOM 866 N N . TRP A 1 109 ? -7.257 7.476 17.942 1.00 97.44 109 TRP A N 1
ATOM 867 C CA . TRP A 1 109 ? -6.128 7.895 17.110 1.00 97.44 109 TRP A CA 1
ATOM 868 C C . TRP A 1 109 ? -5.025 6.838 17.019 1.00 97.44 109 TRP A C 1
ATOM 870 O O . TRP A 1 109 ? -4.293 6.810 16.037 1.00 97.44 109 TRP A O 1
ATOM 880 N N . GLY A 1 110 ? -4.904 5.977 18.034 1.00 97.25 110 GLY A N 1
ATOM 881 C CA . GLY A 1 110 ? -3.935 4.885 18.027 1.00 97.25 110 GLY A CA 1
ATOM 882 C C . GLY A 1 110 ? -4.238 3.860 16.936 1.00 97.25 110 GLY A C 1
ATOM 883 O O . GLY A 1 110 ? -3.318 3.430 16.254 1.00 97.25 110 GLY A O 1
ATOM 884 N N . GLU A 1 111 ? -5.514 3.528 16.722 1.00 96.50 111 GLU A N 1
ATOM 885 C CA . GLU A 1 111 ? -5.939 2.641 15.628 1.00 96.50 111 GLU A CA 1
ATOM 886 C C . GLU A 1 111 ? -5.633 3.250 14.263 1.00 96.50 111 GLU A C 1
ATOM 888 O O . GLU A 1 111 ? -4.986 2.605 13.447 1.00 96.50 111 GLU A O 1
ATOM 893 N N . VAL A 1 112 ? -6.009 4.516 14.057 1.00 98.25 112 VAL A N 1
ATOM 894 C CA . VAL A 1 112 ? -5.725 5.245 12.812 1.00 98.25 112 VAL A CA 1
ATOM 895 C C . VAL A 1 112 ? -4.229 5.302 12.522 1.00 98.25 112 VAL A C 1
ATOM 897 O O . VAL A 1 112 ? -3.798 4.973 11.423 1.00 98.25 112 VAL A O 1
ATOM 900 N N . SER A 1 113 ? -3.421 5.666 13.519 1.00 97.94 113 SER A N 1
ATOM 9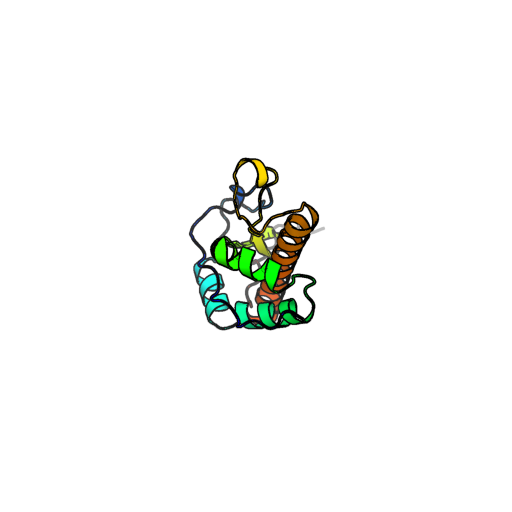01 C CA . SER A 1 113 ? -1.969 5.731 13.355 1.00 97.94 113 SER A CA 1
ATOM 902 C C . SER A 1 113 ? -1.361 4.361 13.068 1.00 97.94 113 SER A C 1
ATOM 904 O O . SER A 1 113 ? -0.422 4.287 12.286 1.00 97.94 113 SER A O 1
ATOM 906 N N . SER A 1 114 ? -1.866 3.298 13.701 1.00 97.88 114 SER A N 1
ATOM 907 C CA . SER A 1 114 ? -1.387 1.931 13.481 1.00 97.88 114 SER A CA 1
ATOM 908 C C . SER A 1 114 ? -1.719 1.436 12.076 1.00 97.88 114 SER A C 1
ATOM 910 O O . SER A 1 114 ? -0.866 0.826 11.444 1.00 97.88 114 SER A O 1
ATOM 912 N N . ILE A 1 115 ? -2.933 1.712 11.586 1.00 98.50 115 ILE A N 1
ATOM 913 C CA . ILE A 1 115 ? -3.351 1.367 10.221 1.00 98.50 115 ILE A CA 1
ATOM 914 C C . ILE A 1 115 ? -2.489 2.119 9.209 1.00 98.50 115 ILE A C 1
ATOM 916 O O . ILE A 1 115 ? -1.859 1.487 8.370 1.00 98.50 115 ILE A O 1
ATOM 920 N N . ASN A 1 116 ? -2.403 3.447 9.320 1.00 98.56 116 ASN A N 1
ATOM 921 C CA . ASN A 1 116 ? -1.650 4.255 8.360 1.00 98.56 116 ASN A CA 1
ATOM 922 C C . ASN A 1 116 ? -0.167 3.865 8.338 1.00 98.56 116 ASN A C 1
ATOM 924 O O . ASN A 1 116 ? 0.392 3.699 7.262 1.00 98.56 116 ASN A O 1
ATOM 928 N N . ALA A 1 117 ? 0.455 3.664 9.507 1.00 98.44 117 ALA A N 1
ATOM 929 C CA . ALA A 1 117 ? 1.843 3.212 9.578 1.00 98.44 117 ALA A CA 1
ATOM 930 C C . ALA A 1 117 ? 2.024 1.827 8.942 1.00 98.44 117 ALA A C 1
ATOM 932 O O . ALA A 1 117 ? 2.939 1.645 8.147 1.00 98.44 117 ALA A O 1
ATOM 933 N N . GLY A 1 118 ? 1.121 0.882 9.225 1.00 98.50 118 GLY A N 1
ATOM 934 C CA . GLY A 1 118 ? 1.163 -0.448 8.624 1.00 98.50 118 GLY A CA 1
ATOM 935 C C . GLY A 1 118 ? 1.018 -0.428 7.100 1.00 98.50 118 GLY A C 1
ATOM 936 O O . GLY A 1 118 ? 1.718 -1.171 6.424 1.00 98.50 118 GLY A O 1
ATOM 937 N N . LEU A 1 119 ? 0.163 0.439 6.546 1.00 98.62 119 LEU A N 1
ATOM 938 C CA . LEU A 1 119 ? 0.014 0.598 5.093 1.00 98.62 119 LEU A CA 1
ATOM 939 C C . LEU A 1 119 ? 1.239 1.279 4.465 1.00 98.62 119 LEU A C 1
ATOM 941 O O . LEU A 1 119 ? 1.672 0.889 3.386 1.00 98.62 119 LEU A O 1
ATOM 945 N N . THR A 1 120 ? 1.847 2.254 5.140 1.00 98.50 120 THR A N 1
ATOM 946 C CA . THR A 1 120 ? 3.132 2.819 4.702 1.00 98.50 120 THR A CA 1
ATOM 947 C C . THR A 1 120 ? 4.228 1.750 4.656 1.00 98.50 120 THR A C 1
ATOM 949 O O . THR A 1 120 ? 4.947 1.665 3.667 1.00 98.50 120 THR A O 1
ATOM 952 N N . GLU A 1 121 ? 4.328 0.910 5.689 1.00 98.62 121 GLU A N 1
ATOM 953 C CA . GLU A 1 121 ? 5.278 -0.210 5.727 1.00 98.62 121 GLU A CA 1
ATOM 954 C C . GLU A 1 121 ? 5.020 -1.206 4.587 1.00 98.62 121 GLU A C 1
ATOM 956 O O . GLU A 1 121 ? 5.950 -1.535 3.860 1.00 98.62 121 GLU A O 1
ATOM 961 N N . LEU A 1 122 ? 3.762 -1.595 4.345 1.00 98.75 122 LEU A N 1
ATOM 962 C CA . LEU A 1 122 ? 3.411 -2.476 3.225 1.00 98.75 122 LEU A CA 1
ATOM 963 C C . LEU A 1 122 ? 3.817 -1.878 1.868 1.00 98.75 122 LEU A C 1
ATOM 965 O O . LEU A 1 122 ? 4.359 -2.584 1.023 1.00 98.75 122 LEU A O 1
ATOM 969 N N . GLY A 1 123 ? 3.576 -0.581 1.651 1.00 98.62 123 GLY A N 1
ATOM 970 C CA . GLY A 1 123 ? 3.995 0.102 0.424 1.00 98.62 123 GLY A CA 1
ATOM 971 C C . GLY A 1 123 ? 5.511 0.058 0.219 1.00 98.62 123 GLY A C 1
ATOM 972 O O . GLY A 1 123 ? 5.976 -0.203 -0.890 1.00 98.62 123 GLY A O 1
ATOM 973 N N . GLN A 1 124 ? 6.283 0.247 1.292 1.00 98.44 124 GLN A N 1
ATOM 974 C CA . GLN A 1 124 ? 7.739 0.130 1.244 1.00 98.44 124 GLN A CA 1
ATOM 975 C C . GLN A 1 124 ? 8.187 -1.298 0.906 1.00 98.44 124 GLN A C 1
ATOM 977 O O . GLN A 1 124 ? 9.006 -1.462 0.004 1.00 98.44 124 GLN A O 1
ATOM 982 N N . ASP A 1 125 ? 7.625 -2.309 1.569 1.00 98.69 125 ASP A N 1
ATOM 983 C CA . ASP A 1 125 ? 7.980 -3.714 1.338 1.00 98.69 125 ASP A CA 1
ATOM 984 C C . ASP A 1 125 ? 7.691 -4.132 -0.115 1.00 98.69 125 ASP A C 1
ATOM 986 O O . ASP A 1 125 ? 8.499 -4.810 -0.749 1.00 98.69 125 ASP A O 1
ATOM 990 N N . VAL A 1 126 ? 6.569 -3.674 -0.684 1.00 98.81 126 VAL A N 1
ATOM 991 C CA . VAL A 1 126 ? 6.229 -3.910 -2.097 1.00 98.81 126 VAL A CA 1
ATOM 992 C C . VAL A 1 126 ? 7.242 -3.246 -3.031 1.00 98.81 126 VAL A C 1
ATOM 994 O O . VAL A 1 126 ? 7.668 -3.869 -4.004 1.00 98.81 126 VAL A O 1
ATOM 997 N N . CYS A 1 127 ? 7.655 -2.006 -2.753 1.00 98.44 127 CYS A N 1
ATOM 998 C CA . CYS A 1 127 ? 8.691 -1.334 -3.540 1.00 98.44 127 CYS A CA 1
ATOM 999 C C . CYS A 1 127 ? 10.027 -2.079 -3.507 1.00 98.44 127 CYS A C 1
ATOM 1001 O O . CYS A 1 127 ? 10.671 -2.201 -4.552 1.00 98.44 127 CYS A O 1
ATOM 1003 N N . ASP A 1 128 ? 10.424 -2.569 -2.333 1.00 98.12 128 ASP A N 1
ATOM 1004 C CA . ASP A 1 128 ? 11.674 -3.303 -2.150 1.00 98.12 128 ASP A CA 1
ATOM 1005 C C . ASP A 1 128 ? 11.635 -4.627 -2.930 1.00 98.12 128 ASP A C 1
ATOM 1007 O O . ASP A 1 128 ? 12.521 -4.877 -3.744 1.00 98.12 128 ASP A O 1
ATOM 1011 N N . VAL A 1 129 ? 10.556 -5.411 -2.807 1.00 98.62 129 VAL A N 1
ATOM 1012 C CA . VAL A 1 129 ? 10.368 -6.654 -3.582 1.00 98.62 129 VAL A CA 1
ATOM 1013 C C . VAL A 1 129 ? 10.356 -6.389 -5.088 1.00 98.62 129 VAL A C 1
ATOM 1015 O O . VAL A 1 129 ? 11.020 -7.092 -5.851 1.00 98.62 129 VAL A O 1
ATOM 1018 N N . LEU A 1 130 ? 9.632 -5.362 -5.545 1.00 98.38 130 LEU A N 1
ATOM 1019 C CA . LEU A 1 130 ? 9.605 -5.005 -6.963 1.00 98.38 130 LEU A CA 1
ATOM 1020 C C . LEU A 1 130 ? 11.010 -4.692 -7.483 1.00 98.38 130 LEU A C 1
ATOM 1022 O O . LEU A 1 130 ? 11.391 -5.215 -8.531 1.00 98.38 130 LEU A O 1
ATOM 1026 N N . LYS A 1 131 ? 11.770 -3.848 -6.770 1.00 96.62 131 LYS A N 1
ATOM 1027 C CA . LYS A 1 131 ? 13.112 -3.420 -7.187 1.00 96.62 131 LYS A CA 1
ATOM 1028 C C . LYS A 1 131 ? 14.127 -4.561 -7.134 1.00 96.62 131 LYS A C 1
ATOM 1030 O O . LYS A 1 131 ? 14.949 -4.643 -8.041 1.00 96.62 131 LYS A O 1
ATOM 1035 N N . ASP A 1 132 ? 14.074 -5.410 -6.113 1.00 96.69 132 ASP A N 1
ATOM 1036 C CA . ASP A 1 132 ? 15.083 -6.447 -5.893 1.00 96.69 132 ASP A CA 1
ATOM 1037 C C . ASP A 1 132 ? 14.849 -7.700 -6.753 1.00 96.69 132 ASP A C 1
ATOM 1039 O O . ASP A 1 132 ? 15.815 -8.281 -7.257 1.00 96.69 132 ASP A O 1
ATOM 1043 N N . ASP A 1 133 ? 13.586 -8.099 -6.958 1.00 97.25 133 ASP A N 1
ATOM 1044 C CA . ASP A 1 133 ? 13.258 -9.420 -7.514 1.00 97.25 133 ASP A CA 1
ATOM 1045 C C . ASP A 1 133 ? 12.595 -9.389 -8.903 1.00 97.25 133 ASP A C 1
ATOM 1047 O O . ASP A 1 133 ? 12.717 -10.357 -9.662 1.00 97.25 133 ASP A O 1
ATOM 1051 N N . TYR A 1 134 ? 11.898 -8.304 -9.264 1.00 96.31 134 TYR A N 1
ATOM 1052 C CA . TYR A 1 134 ? 11.076 -8.248 -10.487 1.00 96.31 134 TYR A CA 1
ATOM 1053 C C . TYR A 1 134 ? 11.608 -7.285 -11.551 1.00 96.31 134 TYR A C 1
ATOM 1055 O O . TYR A 1 134 ? 11.348 -7.470 -12.742 1.00 96.31 134 TYR A O 1
ATOM 1063 N N . ILE A 1 135 ? 12.349 -6.264 -11.135 1.00 95.50 135 ILE A N 1
ATOM 1064 C CA . ILE A 1 135 ? 12.823 -5.183 -11.989 1.00 95.50 135 ILE A CA 1
ATOM 1065 C C . ILE A 1 135 ? 14.288 -5.399 -12.383 1.00 95.50 135 ILE A C 1
ATOM 1067 O O . ILE A 1 135 ? 15.160 -5.540 -11.532 1.00 95.50 135 ILE A O 1
ATOM 1071 N N . ASP A 1 136 ? 14.574 -5.338 -13.685 1.00 89.56 136 ASP A N 1
ATOM 1072 C CA . ASP A 1 136 ? 15.934 -5.361 -14.239 1.00 89.56 136 ASP A CA 1
ATOM 1073 C C . ASP A 1 136 ? 16.319 -4.072 -14.985 1.00 89.56 136 ASP A C 1
ATOM 1075 O O . ASP A 1 136 ? 17.448 -3.954 -15.469 1.00 89.56 136 ASP A O 1
ATOM 1079 N N . TRP A 1 137 ? 15.406 -3.097 -15.080 1.00 86.50 137 TRP A N 1
ATOM 1080 C CA . TRP A 1 137 ? 15.731 -1.794 -15.638 1.00 86.50 137 TRP A CA 1
ATOM 1081 C C . TRP A 1 137 ? 16.616 -0.993 -14.676 1.00 86.50 137 TRP A C 1
ATOM 1083 O O . TRP A 1 137 ? 16.490 -1.041 -13.451 1.00 86.50 137 TRP A O 1
ATOM 1093 N N . GLU A 1 138 ? 17.506 -0.216 -15.271 1.00 73.19 138 GLU A N 1
ATOM 1094 C CA . GLU A 1 138 ? 18.260 0.838 -14.609 1.00 73.19 138 GLU A CA 1
ATOM 1095 C C . GLU A 1 138 ? 18.060 2.096 -15.446 1.00 73.19 138 GLU A C 1
ATOM 1097 O O . GLU A 1 138 ? 17.935 2.023 -16.676 1.00 73.19 138 GLU A O 1
ATOM 1102 N N . SER A 1 139 ? 18.024 3.256 -14.801 1.00 67.44 139 SER A N 1
ATOM 1103 C CA . SER A 1 139 ? 18.023 4.518 -15.536 1.00 67.44 139 SER A CA 1
ATOM 1104 C C . SER A 1 139 ? 19.274 4.611 -16.413 1.00 67.44 139 SER A C 1
ATOM 1106 O O . SER A 1 139 ? 20.400 4.545 -15.914 1.00 67.44 139 SER A O 1
ATOM 1108 N N . GLU A 1 140 ? 19.095 4.764 -17.732 1.00 60.50 140 GLU A N 1
ATOM 1109 C CA . GLU A 1 140 ? 20.209 4.935 -18.670 1.00 60.50 140 GLU A CA 1
ATOM 1110 C C . GLU A 1 140 ? 20.933 6.256 -18.358 1.00 60.50 140 GLU A C 1
ATOM 1112 O O . GLU A 1 140 ? 20.549 7.335 -18.809 1.00 60.50 140 GLU A O 1
ATOM 1117 N N . TYR A 1 141 ? 21.994 6.191 -17.550 1.00 55.53 141 TYR A N 1
ATOM 1118 C CA . TYR A 1 141 ? 22.884 7.327 -17.343 1.00 55.53 141 TYR A CA 1
ATOM 1119 C C . TYR A 1 141 ? 23.723 7.541 -18.605 1.00 55.53 141 TYR A C 1
ATOM 1121 O O . TYR A 1 141 ? 24.758 6.900 -18.805 1.00 55.53 141 TYR A O 1
ATOM 1129 N N . GLU A 1 142 ? 23.295 8.465 -19.461 1.00 57.34 142 GLU A N 1
ATOM 1130 C CA . GLU A 1 142 ? 24.114 8.934 -20.574 1.00 57.34 142 GLU A CA 1
ATOM 1131 C C . GLU A 1 142 ? 25.111 9.977 -20.039 1.00 57.34 142 GLU A C 1
ATOM 1133 O O . GLU A 1 142 ? 24.768 11.128 -19.748 1.00 57.34 142 GLU A O 1
ATOM 1138 N N . ALA A 1 143 ? 26.363 9.555 -19.829 1.00 56.75 143 ALA A N 1
ATOM 1139 C CA . ALA A 1 143 ? 27.431 10.471 -19.447 1.00 56.75 143 ALA A CA 1
ATOM 1140 C C . ALA A 1 143 ? 27.594 11.546 -20.542 1.00 56.75 143 ALA A C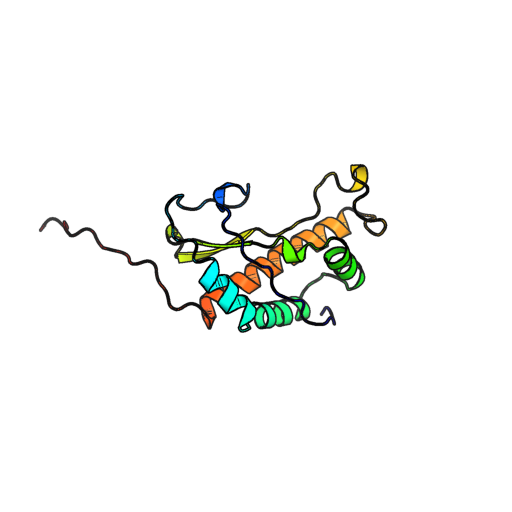 1
ATOM 1142 O O . ALA A 1 143 ? 27.647 11.192 -21.719 1.00 56.75 143 ALA A O 1
ATOM 1143 N N . PRO A 1 144 ? 27.700 12.843 -20.198 1.00 64.38 144 PRO A N 1
ATOM 1144 C CA . PRO A 1 144 ? 27.893 13.880 -21.204 1.00 64.38 144 PRO A CA 1
ATOM 1145 C C . PRO A 1 144 ? 29.201 13.644 -21.976 1.00 64.38 144 PRO A C 1
ATOM 1147 O O . PRO A 1 144 ? 30.267 13.542 -21.370 1.00 64.38 144 PRO A O 1
ATOM 1150 N N . ASP A 1 145 ? 29.110 13.603 -23.310 1.00 64.62 145 ASP A N 1
ATOM 1151 C CA . ASP A 1 145 ? 30.225 13.336 -24.239 1.00 64.62 145 ASP A CA 1
ATOM 1152 C C . ASP A 1 145 ? 31.397 14.339 -24.137 1.00 64.62 145 ASP A C 1
ATOM 1154 O O . ASP A 1 145 ? 32.500 14.064 -24.609 1.00 64.62 145 ASP A O 1
ATOM 1158 N N . ASP A 1 146 ? 31.199 15.497 -23.502 1.00 67.56 146 ASP A N 1
ATOM 1159 C CA . ASP A 1 146 ? 32.217 16.540 -23.354 1.00 67.56 146 ASP A CA 1
ATOM 1160 C C . ASP A 1 146 ? 32.906 16.476 -21.979 1.00 67.56 146 ASP A C 1
ATOM 1162 O O . ASP A 1 146 ? 32.699 17.323 -21.102 1.00 67.56 146 ASP A O 1
ATOM 1166 N N . LEU A 1 147 ? 33.794 15.495 -21.792 1.00 64.94 147 LEU A N 1
ATOM 1167 C CA . LEU A 1 147 ? 34.887 15.644 -20.828 1.00 64.94 147 LEU A CA 1
ATOM 1168 C C . LEU A 1 147 ? 36.018 16.435 -21.511 1.00 64.94 147 LEU A C 1
ATOM 1170 O O . LEU A 1 147 ? 36.599 15.936 -22.474 1.00 64.94 147 LEU A O 1
ATOM 1174 N N . PRO A 1 148 ? 36.356 17.660 -21.060 1.00 73.25 148 PRO A N 1
ATOM 1175 C CA . PRO A 1 148 ? 37.485 18.389 -21.623 1.00 73.25 148 PRO A CA 1
ATOM 1176 C C . PRO A 1 148 ? 38.795 17.644 -21.334 1.00 73.25 148 PRO A C 1
ATOM 1178 O O . PRO A 1 148 ? 39.075 17.302 -20.182 1.00 73.25 148 PRO A O 1
ATOM 1181 N N . ASP A 1 149 ? 39.607 17.431 -22.374 1.00 70.25 149 ASP A N 1
ATOM 1182 C CA . ASP A 1 149 ? 40.985 16.946 -22.241 1.00 70.25 149 ASP A CA 1
ATOM 1183 C C . ASP A 1 149 ? 41.778 17.914 -21.339 1.00 70.25 149 ASP A C 1
ATOM 1185 O O . ASP A 1 149 ? 41.943 19.093 -21.673 1.00 70.25 149 ASP A O 1
ATOM 1189 N N . PHE A 1 150 ? 42.243 17.421 -20.187 1.00 70.12 150 PHE A N 1
ATOM 1190 C CA . PHE A 1 150 ? 43.117 18.151 -19.258 1.00 70.12 150 PHE A CA 1
ATOM 1191 C C . PHE A 1 150 ? 44.599 18.018 -19.624 1.00 70.12 150 PHE A C 1
ATOM 1193 O O . PHE A 1 150 ? 45.043 16.893 -19.951 1.00 70.12 150 PHE A O 1
#

pLDDT: mean 92.86, std 9.73, range [55.53, 98.81]

Radius of gyration: 18.0 Å; chains: 1; bounding box: 61×33×43 Å

InterPro domains:
  IPR058305 Domain of unknown function DUF7992 [PF25955] (1-150)

Sequence (150 aa):
MLDVPVPDPPSLPTVDPNQYDDAQVAADADFKRAELEAFLEAGAWADAFEAWAAETPVTEAQWEIVLDLDLLSHFDFFWDDFADRVGYHAPGIPEDWKERDLHPDLTSWGEVSSINAGLTELGQDVCDVLKDDYIDWESEYEAPDDLPDF

Organism: NCBI:txid255616

Secondary structure (DSSP, 8-state):
----PPPPPPP--S--GGGSTT----TT----HHHHHHHIIIIIHHHHHHHHHHH----HHHHHHHHHTTGGGG-EEEEETTTTEEEEE-----TTTTTTT--TT---HHHHHHHHHHHHHHHHHHHHHIIIII----------S-----